Protein AF-A0A0V0XJ65-F1 (afdb_monomer_lite)

Foldseek 3Di:
DVVVVVVLVVQLVVQQVVVCVVVVHPDRDVVSSLVSLPVSDDDVSSVVVSVD

Secondary structure (DSSP, 8-state):
-HHHHHHHHHHHHHHHHHHHHHTT-SS--HHHHHHHHHHHS-HHHHHHHHH-

Radius of gyration: 11.25 Å; chains: 1; bounding box: 29×21×26 Å

InterPro domains:
  IPR000558 Histone H2B [PR00621] (17-34)
  IPR000558 Histone H2B [PR00621] (34-47)
  IPR000558 Histone H2B [PR00621] (47-52)
  IPR000558 Histone H2B [PTHR23428] (1-52)
  IPR000558 Histone H2B [SM00427] (1-52)
  IPR007125 Core Histone H2A/H2B/H3 domain [PF00125] (1-39)
  IPR009072 Histone-fold [G3DSA:1.10.20.10] (1-52)
  IPR009072 Histone-fold [SSF47113] (1-52)

Sequence (52 aa):
MNSFINDIFEKLAQESSRLGRYNKKSTITSREIQTSVRLVLPGELAKHAVSE

pLDDT: mean 94.3, std 3.8, range [71.81, 97.25]

Structure (mmCIF, N/CA/C/O backbone):
data_AF-A0A0V0XJ65-F1
#
_entry.id   AF-A0A0V0XJ65-F1
#
loop_
_atom_site.group_PDB
_atom_site.id
_atom_site.type_symbol
_atom_site.label_atom_id
_atom_site.label_alt_id
_atom_site.label_comp_id
_atom_site.label_asym_id
_atom_site.label_entity_id
_atom_site.label_seq_id
_atom_site.pdbx_PDB_ins_code
_atom_site.Cartn_x
_atom_site.Cartn_y
_atom_site.Cartn_z
_atom_site.occupancy
_atom_site.B_iso_or_equiv
_atom_site.auth_seq_id
_atom_site.auth_comp_id
_atom_site.auth_asym_id
_atom_site.auth_atom_id
_atom_site.pdbx_PDB_model_num
ATOM 1 N N . MET A 1 1 ? 21.484 1.477 -7.601 1.00 71.81 1 MET A N 1
ATOM 2 C CA . MET A 1 1 ? 20.491 0.559 -6.998 1.00 71.81 1 MET A CA 1
ATOM 3 C C . MET A 1 1 ? 19.849 1.156 -5.746 1.00 71.81 1 MET A C 1
ATOM 5 O O . MET A 1 1 ? 18.630 1.176 -5.687 1.00 71.81 1 MET A O 1
ATOM 9 N N . ASN A 1 2 ? 20.617 1.747 -4.819 1.00 86.38 2 ASN A N 1
ATOM 10 C CA . ASN A 1 2 ? 20.072 2.419 -3.622 1.00 86.38 2 ASN A CA 1
ATOM 11 C C . ASN A 1 2 ? 18.961 3.437 -3.915 1.00 86.38 2 ASN A C 1
ATOM 13 O O . ASN A 1 2 ? 17.946 3.439 -3.233 1.00 86.38 2 ASN A O 1
ATOM 17 N N . SER A 1 3 ? 19.104 4.251 -4.963 1.00 91.62 3 SER A N 1
ATOM 18 C CA . SER A 1 3 ? 18.081 5.241 -5.325 1.00 91.62 3 SER A CA 1
ATOM 19 C C . SER A 1 3 ? 16.740 4.614 -5.718 1.00 91.62 3 SER A C 1
ATOM 21 O O . SER A 1 3 ? 15.700 5.174 -5.404 1.00 91.62 3 SER A O 1
ATOM 23 N N . PHE A 1 4 ? 16.754 3.437 -6.355 1.00 90.88 4 PHE A N 1
ATOM 24 C CA . PHE A 1 4 ? 15.531 2.705 -6.697 1.00 90.88 4 PHE A CA 1
ATOM 25 C C . PHE A 1 4 ? 14.849 2.147 -5.444 1.00 90.88 4 PHE A C 1
ATOM 27 O O . PHE A 1 4 ? 13.642 2.284 -5.285 1.00 90.88 4 PHE A O 1
ATOM 34 N N . ILE A 1 5 ? 15.634 1.574 -4.524 1.00 92.31 5 ILE A N 1
ATOM 35 C CA . ILE A 1 5 ? 15.116 1.060 -3.249 1.00 92.31 5 ILE A CA 1
ATOM 36 C C . ILE A 1 5 ? 14.504 2.196 -2.424 1.00 92.31 5 ILE A C 1
ATOM 38 O O . ILE A 1 5 ? 13.406 2.037 -1.901 1.00 92.31 5 ILE A O 1
ATOM 42 N N . ASN A 1 6 ? 15.171 3.350 -2.357 1.00 95.06 6 ASN A N 1
ATOM 43 C CA . ASN A 1 6 ? 14.671 4.510 -1.622 1.00 95.06 6 ASN A CA 1
ATOM 44 C C . ASN A 1 6 ? 13.358 5.053 -2.211 1.00 95.06 6 ASN A C 1
ATOM 46 O O . ASN A 1 6 ? 12.428 5.301 -1.451 1.00 95.06 6 ASN A O 1
ATOM 50 N N . ASP A 1 7 ? 13.247 5.176 -3.538 1.00 94.88 7 ASP A N 1
ATOM 51 C CA . ASP A 1 7 ? 12.014 5.645 -4.195 1.00 94.88 7 ASP A CA 1
ATOM 52 C C . ASP A 1 7 ? 10.830 4.690 -3.946 1.00 94.88 7 ASP A C 1
ATOM 54 O O . ASP A 1 7 ? 9.722 5.118 -3.619 1.00 94.88 7 ASP A O 1
ATOM 58 N N . ILE A 1 8 ? 11.059 3.374 -4.027 1.00 94.44 8 ILE A N 1
ATOM 59 C CA . ILE A 1 8 ? 10.018 2.381 -3.724 1.00 94.44 8 ILE A CA 1
ATOM 60 C C . ILE A 1 8 ? 9.645 2.398 -2.239 1.00 94.44 8 ILE A C 1
ATOM 62 O O . ILE A 1 8 ? 8.460 2.345 -1.909 1.00 94.44 8 ILE A O 1
ATOM 66 N N . PHE A 1 9 ? 10.627 2.502 -1.343 1.00 95.31 9 PHE A N 1
ATOM 67 C CA . PHE A 1 9 ? 10.380 2.583 0.094 1.00 95.31 9 PHE A CA 1
ATOM 68 C C . PHE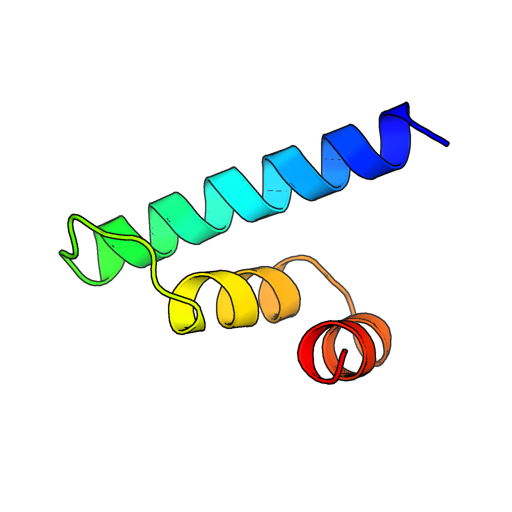 A 1 9 ? 9.535 3.810 0.452 1.00 95.31 9 PHE A C 1
ATOM 70 O O . PHE A 1 9 ? 8.566 3.691 1.200 1.00 95.31 9 PHE A O 1
ATOM 77 N N . GLU A 1 10 ? 9.852 4.974 -0.119 1.00 96.88 10 GLU A N 1
ATOM 78 C CA . GLU A 1 10 ? 9.105 6.209 0.121 1.00 96.88 10 GLU A CA 1
ATOM 79 C C . GLU A 1 10 ? 7.656 6.097 -0.374 1.00 96.88 10 GLU A C 1
ATOM 81 O O . GLU A 1 10 ? 6.721 6.410 0.371 1.00 96.88 10 GLU A O 1
ATOM 86 N N . LYS A 1 11 ? 7.447 5.538 -1.574 1.00 96.56 11 LYS A N 1
ATOM 87 C CA . LYS A 1 11 ? 6.104 5.253 -2.108 1.00 96.56 11 LYS A CA 1
ATOM 88 C C . LYS A 1 11 ? 5.315 4.298 -1.212 1.00 96.56 11 LYS A C 1
ATOM 90 O O . LYS A 1 11 ? 4.150 4.563 -0.913 1.00 96.56 11 LYS A O 1
ATOM 95 N N . LEU A 1 12 ? 5.935 3.213 -0.745 1.00 96.62 12 LEU A N 1
ATOM 96 C CA . LEU A 1 12 ? 5.291 2.244 0.148 1.00 96.62 12 LEU A CA 1
ATOM 97 C C . LEU A 1 12 ? 4.919 2.866 1.495 1.00 96.62 12 LEU A C 1
ATOM 99 O O . LEU A 1 12 ? 3.799 2.666 1.971 1.00 96.62 12 LEU A O 1
ATOM 103 N N . ALA A 1 13 ? 5.825 3.635 2.100 1.00 96.38 13 ALA A N 1
ATOM 104 C CA . ALA A 1 13 ? 5.590 4.299 3.377 1.00 96.38 13 ALA A CA 1
ATOM 105 C C . ALA A 1 13 ? 4.450 5.324 3.277 1.00 96.38 13 ALA A C 1
ATOM 107 O O . ALA A 1 13 ? 3.561 5.361 4.137 1.00 96.38 13 ALA A O 1
ATOM 108 N N . GLN A 1 14 ? 4.435 6.122 2.206 1.00 97.25 14 GLN A N 1
ATOM 109 C CA . GLN A 1 14 ? 3.389 7.110 1.968 1.00 97.25 14 GLN A CA 1
ATOM 110 C C . GLN A 1 14 ? 2.021 6.445 1.783 1.00 97.25 14 GLN A C 1
ATOM 112 O O . GLN A 1 14 ? 1.038 6.870 2.400 1.00 97.25 14 GLN A O 1
ATOM 117 N N . GLU A 1 15 ? 1.956 5.381 0.986 1.00 97.25 15 GLU A N 1
ATOM 118 C CA . GLU A 1 15 ? 0.702 4.685 0.719 1.00 97.25 15 GLU A CA 1
ATOM 119 C C . GLU A 1 15 ? 0.195 3.929 1.957 1.00 97.25 15 GLU A C 1
ATOM 121 O O . GLU A 1 15 ? -0.996 3.963 2.264 1.00 97.25 15 GLU A O 1
ATOM 126 N N . SER A 1 16 ? 1.098 3.351 2.753 1.00 97.19 16 SER A N 1
ATOM 127 C CA . SER A 1 16 ? 0.739 2.651 3.995 1.00 97.19 16 SER A CA 1
ATOM 128 C C . SER A 1 16 ? 0.172 3.615 5.036 1.00 97.19 16 SER A C 1
ATOM 130 O O . SER A 1 16 ? -0.807 3.314 5.721 1.00 97.19 16 SER A O 1
ATOM 132 N N . SER A 1 17 ? 0.751 4.816 5.121 1.00 96.69 17 SER A N 1
ATOM 133 C CA . SER A 1 17 ? 0.258 5.897 5.978 1.00 96.69 17 SER A CA 1
ATOM 134 C C . SER A 1 17 ? -1.129 6.378 5.546 1.00 96.69 17 SER A C 1
ATOM 136 O O . SER A 1 17 ? -2.015 6.557 6.387 1.00 96.69 17 SER A O 1
ATOM 138 N N . ARG A 1 18 ? -1.368 6.522 4.233 1.00 96.56 18 ARG A N 1
ATOM 139 C CA . ARG A 1 18 ? -2.699 6.847 3.693 1.00 96.56 18 ARG A CA 1
ATOM 140 C C . ARG A 1 18 ? -3.726 5.779 4.052 1.00 96.56 18 ARG A C 1
ATOM 142 O O . ARG A 1 18 ? -4.790 6.129 4.553 1.00 96.56 18 ARG A O 1
ATOM 149 N N . LEU A 1 19 ? -3.398 4.499 3.883 1.00 96.88 19 LEU A N 1
ATOM 150 C CA . LEU A 1 19 ? -4.286 3.394 4.257 1.00 96.88 19 LEU A CA 1
ATOM 151 C C . LEU A 1 19 ? -4.595 3.370 5.759 1.00 96.88 19 LEU A C 1
ATOM 153 O O . LEU A 1 19 ? -5.751 3.185 6.141 1.00 96.88 19 LEU A O 1
ATOM 157 N N . GLY A 1 20 ? -3.599 3.625 6.615 1.00 96.44 20 GLY A N 1
ATOM 158 C CA . GLY A 1 20 ? -3.809 3.768 8.058 1.00 96.44 20 GLY A CA 1
ATOM 159 C C . GLY A 1 20 ? -4.801 4.888 8.385 1.00 96.44 20 GLY A C 1
ATOM 160 O O . GLY A 1 20 ? -5.758 4.675 9.133 1.00 96.44 20 GLY A O 1
ATOM 161 N N . ARG A 1 21 ? -4.642 6.053 7.742 1.00 95.88 21 ARG A N 1
ATOM 162 C CA . ARG A 1 21 ? -5.556 7.199 7.887 1.00 95.88 21 ARG A CA 1
ATOM 163 C C . ARG A 1 21 ? -6.965 6.893 7.383 1.00 95.88 21 ARG A C 1
ATOM 165 O O . ARG A 1 21 ? -7.923 7.211 8.085 1.00 95.88 21 ARG A O 1
ATOM 172 N N . TYR A 1 22 ? -7.110 6.243 6.227 1.00 95.50 22 TYR A N 1
ATOM 173 C CA . TYR A 1 22 ? -8.418 5.831 5.701 1.00 95.50 22 TYR A CA 1
ATOM 174 C C . TYR A 1 22 ? -9.139 4.871 6.648 1.00 95.50 22 TYR A C 1
ATOM 176 O O . TYR A 1 22 ? -10.335 5.021 6.893 1.00 95.50 22 TYR A O 1
ATOM 184 N N . ASN A 1 23 ? -8.396 3.948 7.256 1.00 94.06 23 ASN A N 1
ATOM 185 C CA . ASN A 1 23 ? -8.925 2.998 8.229 1.00 94.06 23 ASN A CA 1
ATOM 186 C C . ASN A 1 23 ? -9.076 3.589 9.644 1.00 94.06 23 ASN A C 1
ATOM 188 O O . ASN A 1 23 ? -9.436 2.853 10.562 1.00 94.06 23 ASN A O 1
ATOM 192 N N . LYS A 1 24 ? -8.805 4.892 9.838 1.00 95.06 24 LYS A N 1
ATOM 193 C CA . LYS A 1 24 ? -8.817 5.591 11.139 1.00 95.06 24 LYS A CA 1
ATOM 194 C C . LYS A 1 24 ? -7.946 4.908 12.201 1.00 95.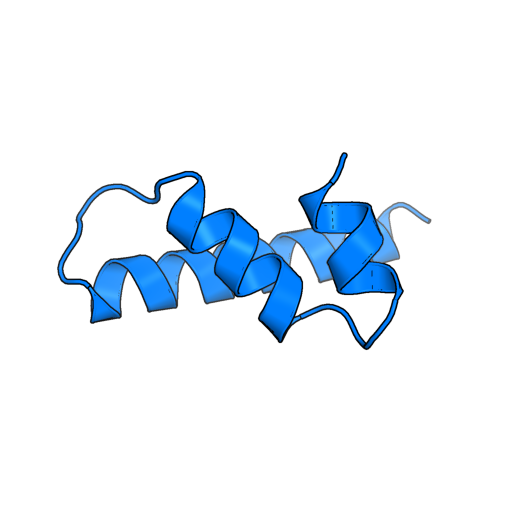06 24 LYS A C 1
ATOM 196 O O . LYS A 1 24 ? -8.269 4.923 13.387 1.00 95.06 24 LYS A O 1
ATOM 201 N N . LYS A 1 25 ? -6.839 4.301 11.776 1.00 93.81 25 LYS A N 1
ATOM 202 C CA . LYS A 1 25 ? -5.869 3.661 12.662 1.00 93.81 25 LYS A CA 1
ATOM 203 C C . LYS A 1 25 ? -4.668 4.572 12.867 1.00 93.81 25 LYS A C 1
ATOM 205 O O . LYS A 1 25 ? -4.092 5.078 11.907 1.00 93.81 25 LYS A O 1
ATOM 210 N N . SER A 1 26 ? -4.248 4.710 14.121 1.00 91.94 26 SER A N 1
ATOM 211 C CA . SER A 1 26 ? -3.015 5.423 14.486 1.00 91.94 26 SER A CA 1
ATOM 212 C C . SER A 1 26 ? -1.751 4.592 14.244 1.00 91.94 26 SER A C 1
ATOM 214 O O . SER A 1 26 ? -0.651 5.135 14.232 1.00 91.94 26 SER A O 1
ATOM 216 N N . THR A 1 27 ? -1.900 3.280 14.048 1.00 94.94 27 THR A N 1
ATOM 217 C CA . THR A 1 27 ? -0.798 2.334 13.850 1.00 94.94 27 THR A CA 1
ATOM 218 C C . THR A 1 27 ? -0.937 1.664 12.490 1.00 94.94 27 THR A C 1
ATOM 220 O O . THR A 1 27 ? -1.985 1.098 12.177 1.00 94.94 27 THR A O 1
ATOM 223 N N . ILE A 1 28 ? 0.132 1.715 11.696 1.00 95.69 28 ILE A N 1
ATOM 224 C CA . ILE A 1 28 ? 0.253 0.960 10.446 1.00 95.69 28 ILE A CA 1
ATOM 225 C C . ILE A 1 28 ? 0.532 -0.498 10.816 1.00 95.69 28 ILE A C 1
ATOM 227 O O . ILE A 1 28 ? 1.503 -0.785 11.514 1.00 95.69 28 ILE A O 1
ATOM 231 N N . THR A 1 29 ? -0.324 -1.416 10.376 1.00 95.69 29 THR A N 1
ATOM 232 C CA . THR A 1 29 ? -0.146 -2.856 10.592 1.00 95.69 29 THR A CA 1
ATOM 233 C C . THR A 1 29 ? 0.403 -3.519 9.332 1.00 95.69 29 THR A C 1
ATOM 235 O O . THR A 1 29 ? 0.415 -2.925 8.251 1.00 95.69 29 THR A O 1
ATOM 238 N N . SER A 1 30 ? 0.809 -4.786 9.441 1.00 94.69 30 SER A N 1
ATOM 239 C CA . SER A 1 30 ? 1.230 -5.593 8.288 1.00 94.69 30 SER A CA 1
ATOM 240 C C . SER A 1 30 ? 0.189 -5.608 7.164 1.00 94.69 30 SER A C 1
ATOM 242 O O . SER A 1 30 ? 0.555 -5.666 5.994 1.00 94.69 30 SER A O 1
ATOM 244 N N . ARG A 1 31 ? -1.104 -5.476 7.491 1.00 95.25 31 ARG A N 1
ATOM 245 C CA . ARG A 1 31 ? -2.181 -5.399 6.499 1.00 95.25 31 ARG A CA 1
ATOM 246 C C . ARG A 1 31 ? -2.059 -4.173 5.601 1.00 95.25 31 ARG A C 1
ATOM 248 O O . ARG A 1 31 ? -2.240 -4.293 4.391 1.00 95.25 31 ARG A O 1
ATOM 255 N N . GLU A 1 32 ? -1.789 -3.004 6.179 1.00 95.88 32 GLU A N 1
ATOM 256 C CA . GLU A 1 32 ? -1.620 -1.776 5.403 1.00 95.88 32 GLU A CA 1
ATOM 257 C C . GLU A 1 32 ? -0.350 -1.861 4.543 1.00 95.88 32 GLU A C 1
ATOM 259 O O . GLU A 1 32 ? -0.432 -1.566 3.355 1.00 95.88 32 GLU A O 1
ATOM 264 N N . ILE A 1 33 ? 0.755 -2.401 5.077 1.00 96.00 33 ILE A N 1
ATOM 265 C CA . ILE A 1 33 ? 1.985 -2.645 4.300 1.00 96.00 33 ILE A CA 1
ATOM 266 C C . ILE A 1 33 ? 1.721 -3.579 3.108 1.00 96.00 33 ILE A C 1
ATOM 268 O O . ILE A 1 33 ? 1.995 -3.214 1.9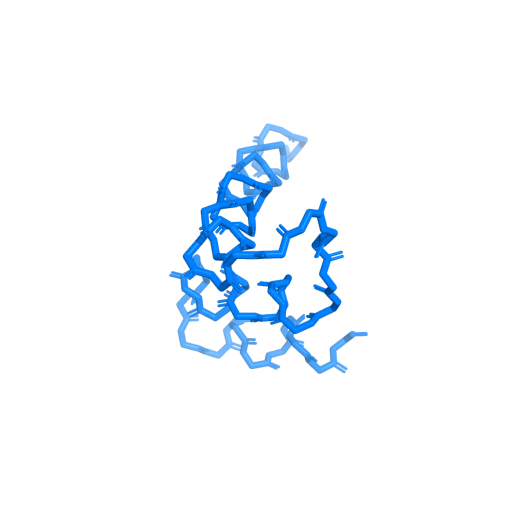68 1.00 96.00 33 ILE A O 1
ATOM 272 N N . GLN A 1 34 ? 1.136 -4.761 3.334 1.00 96.31 34 GLN A N 1
ATOM 273 C CA . GLN A 1 34 ? 0.835 -5.725 2.264 1.00 96.31 34 GLN A CA 1
ATOM 274 C C . GLN A 1 34 ? -0.111 -5.144 1.207 1.00 96.31 34 GLN A C 1
ATOM 276 O O . GLN A 1 34 ? 0.023 -5.426 0.017 1.00 96.31 34 GLN A O 1
ATOM 281 N N . THR A 1 35 ? -1.070 -4.318 1.627 1.00 96.25 35 THR A N 1
ATOM 282 C CA . THR A 1 35 ? -1.985 -3.646 0.700 1.00 96.25 35 THR A CA 1
ATOM 283 C C . THR A 1 35 ? -1.241 -2.599 -0.129 1.00 96.25 35 THR A C 1
ATOM 285 O O . THR A 1 35 ? -1.408 -2.569 -1.345 1.00 96.25 35 THR A O 1
ATOM 288 N N . SER A 1 36 ? -0.362 -1.799 0.479 1.00 96.75 36 SER A N 1
ATOM 289 C CA . SER A 1 36 ? 0.488 -0.848 -0.246 1.00 96.75 36 SER A CA 1
ATOM 290 C C . SER A 1 36 ? 1.434 -1.531 -1.228 1.00 96.75 36 SER A C 1
ATOM 292 O O . SER A 1 36 ? 1.586 -1.043 -2.343 1.00 96.75 36 SER A O 1
ATOM 294 N N . VAL A 1 37 ? 1.997 -2.692 -0.882 1.00 97.00 37 VAL A N 1
ATOM 295 C CA . VAL A 1 37 ? 2.812 -3.499 -1.809 1.00 97.00 37 VAL A CA 1
ATOM 296 C C . VAL A 1 37 ? 2.010 -3.890 -3.053 1.00 97.00 37 VAL A C 1
ATOM 298 O O . VAL A 1 37 ? 2.502 -3.737 -4.169 1.00 97.00 37 VAL A O 1
ATOM 301 N N . ARG A 1 38 ? 0.749 -4.313 -2.885 1.00 95.69 38 ARG A N 1
ATOM 302 C CA . ARG A 1 38 ? -0.148 -4.649 -4.007 1.00 95.69 38 ARG A CA 1
ATOM 303 C C . ARG A 1 38 ? -0.567 -3.447 -4.854 1.00 95.69 38 ARG A C 1
ATOM 305 O O . ARG A 1 38 ? -0.921 -3.640 -6.011 1.00 95.69 38 ARG A O 1
ATOM 312 N N . LEU A 1 39 ? -0.564 -2.241 -4.287 1.00 95.62 39 LEU A N 1
ATOM 313 C CA . LEU A 1 39 ? -0.899 -1.006 -5.003 1.00 95.62 39 LEU A CA 1
ATOM 314 C C . LEU A 1 39 ? 0.299 -0.432 -5.770 1.00 95.62 39 LEU A C 1
ATOM 316 O O . LEU A 1 39 ? 0.124 0.104 -6.860 1.00 95.62 39 LEU A O 1
ATOM 320 N N . VAL A 1 40 ? 1.503 -0.527 -5.200 1.00 94.94 40 VAL A N 1
ATOM 321 C CA . VAL A 1 40 ? 2.723 0.071 -5.766 1.00 94.94 40 VAL A CA 1
ATOM 322 C C . VAL A 1 40 ? 3.383 -0.843 -6.798 1.00 94.94 40 VAL A C 1
ATOM 324 O O . V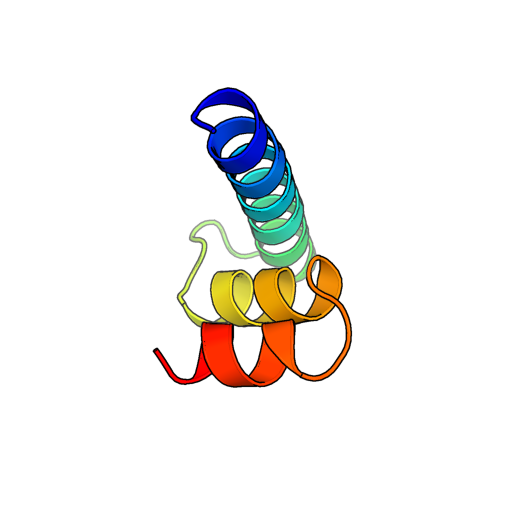AL A 1 40 ? 3.922 -0.350 -7.789 1.00 94.94 40 VAL A O 1
ATOM 327 N N . LEU A 1 41 ? 3.364 -2.163 -6.587 1.00 94.38 41 LEU A N 1
ATOM 328 C CA . LEU A 1 41 ? 4.030 -3.117 -7.476 1.00 94.38 41 LEU A CA 1
ATOM 329 C C . LEU A 1 41 ? 3.058 -3.721 -8.504 1.00 94.38 41 LEU A C 1
ATOM 331 O O . LEU A 1 41 ? 1.934 -4.082 -8.155 1.00 94.38 41 LEU A O 1
ATOM 335 N N . PRO A 1 42 ? 3.482 -3.900 -9.767 1.00 94.25 42 PRO A N 1
ATOM 336 C CA . PRO A 1 42 ? 2.636 -4.492 -10.796 1.00 94.25 42 PRO A CA 1
ATOM 337 C C . PRO A 1 42 ? 2.633 -6.029 -10.753 1.00 94.25 42 PRO A C 1
ATOM 339 O O . PRO A 1 42 ? 3.673 -6.670 -10.592 1.00 94.25 42 PRO A O 1
ATOM 342 N N . GLY A 1 43 ? 1.462 -6.623 -11.006 1.00 93.69 43 GLY A N 1
ATOM 343 C CA . GLY A 1 43 ? 1.301 -8.030 -11.399 1.00 93.69 43 GLY A CA 1
ATOM 344 C C . GLY A 1 43 ? 2.007 -9.042 -10.490 1.00 93.69 43 GLY A C 1
ATOM 345 O O . GLY A 1 43 ? 1.755 -9.102 -9.288 1.00 93.69 43 GLY A O 1
ATOM 346 N N . GLU A 1 44 ? 2.882 -9.861 -11.080 1.00 94.06 44 GLU A N 1
ATOM 347 C CA . GLU A 1 44 ? 3.609 -10.922 -10.371 1.00 94.06 44 GLU A CA 1
ATOM 348 C C . GLU A 1 44 ? 4.564 -10.386 -9.297 1.00 94.06 44 GLU A C 1
ATOM 350 O O . GLU A 1 44 ? 4.757 -11.055 -8.284 1.00 94.06 44 GLU A O 1
ATOM 355 N N . LEU A 1 45 ? 5.107 -9.170 -9.440 1.00 93.00 45 LEU A N 1
ATOM 356 C CA . LEU A 1 45 ? 6.000 -8.593 -8.427 1.00 93.00 45 LEU A CA 1
ATOM 357 C C . LEU A 1 45 ? 5.275 -8.385 -7.096 1.00 93.00 45 LEU A C 1
ATOM 359 O O . LEU A 1 45 ? 5.831 -8.684 -6.045 1.00 93.00 45 LEU A O 1
ATOM 363 N N . ALA A 1 46 ? 4.015 -7.948 -7.138 1.00 94.19 46 ALA A N 1
ATOM 364 C CA . ALA A 1 46 ? 3.198 -7.814 -5.936 1.00 94.19 46 ALA A CA 1
ATOM 365 C C . ALA A 1 46 ? 2.914 -9.165 -5.265 1.00 94.19 46 ALA A C 1
ATOM 367 O O . ALA A 1 46 ? 2.852 -9.238 -4.041 1.00 94.19 46 ALA A O 1
ATOM 368 N N . LYS A 1 47 ? 2.729 -10.239 -6.044 1.00 93.81 47 LYS A N 1
ATOM 369 C CA . LYS A 1 47 ? 2.446 -11.576 -5.498 1.00 93.81 47 LYS A CA 1
ATOM 370 C C . LYS A 1 47 ? 3.652 -12.148 -4.765 1.00 93.81 47 LYS A C 1
ATOM 372 O O . LYS A 1 47 ? 3.500 -12.620 -3.641 1.00 93.81 47 LYS A O 1
ATOM 377 N N . HIS A 1 48 ? 4.830 -12.061 -5.380 1.00 95.50 48 HIS A N 1
ATOM 378 C CA . HIS A 1 48 ? 6.071 -12.525 -4.766 1.00 95.50 48 HIS A CA 1
ATOM 379 C C . HIS A 1 48 ? 6.415 -11.667 -3.545 1.00 95.50 48 HIS A C 1
ATOM 381 O O . HIS A 1 48 ? 6.587 -12.206 -2.463 1.00 95.50 48 HIS A O 1
ATOM 387 N N . ALA A 1 49 ? 6.368 -10.335 -3.661 1.00 92.56 49 ALA A N 1
ATOM 388 C CA . ALA A 1 49 ? 6.714 -9.429 -2.561 1.00 92.56 49 ALA A CA 1
ATOM 389 C C . ALA A 1 49 ? 5.776 -9.495 -1.339 1.00 92.56 49 ALA A C 1
ATOM 391 O O . ALA A 1 49 ? 6.136 -9.003 -0.278 1.00 92.56 49 ALA A O 1
ATOM 392 N N . VAL A 1 50 ? 4.562 -10.037 -1.480 1.00 92.31 50 VAL A N 1
ATOM 393 C CA . VAL A 1 50 ? 3.656 -10.299 -0.343 1.00 92.31 50 VAL A CA 1
ATOM 394 C C . VAL A 1 50 ? 3.861 -11.700 0.246 1.00 92.31 50 VAL A C 1
ATOM 396 O O . VAL A 1 50 ? 3.397 -11.958 1.355 1.00 92.31 50 VAL A O 1
ATOM 399 N N . SER A 1 51 ? 4.487 -12.605 -0.510 1.00 92.06 51 SER A N 1
ATOM 400 C CA . SER A 1 51 ? 4.744 -13.990 -0.096 1.00 92.06 51 SER A CA 1
ATOM 401 C C . SER A 1 51 ? 6.095 -14.165 0.603 1.00 92.06 51 SER A C 1
ATOM 403 O O . SER A 1 51 ? 6.235 -15.111 1.373 1.00 92.06 51 SER A O 1
ATOM 405 N N . GLU A 1 52 ? 7.054 -13.275 0.331 1.00 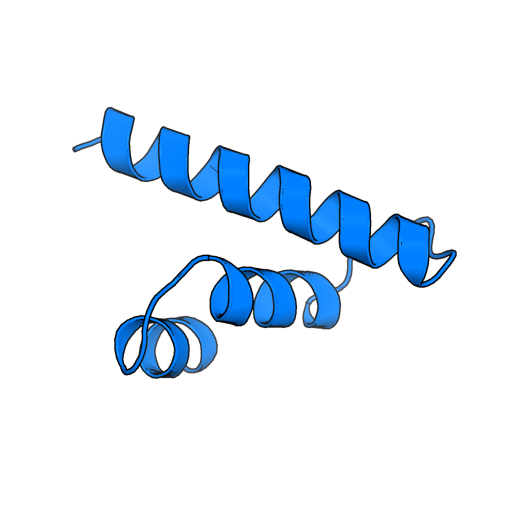89.25 52 GLU A N 1
ATOM 406 C CA . GLU A 1 52 ? 8.297 -13.108 1.103 1.00 89.25 52 GLU A CA 1
ATOM 407 C C . GLU A 1 52 ? 8.034 -12.426 2.456 1.00 89.25 52 GLU A 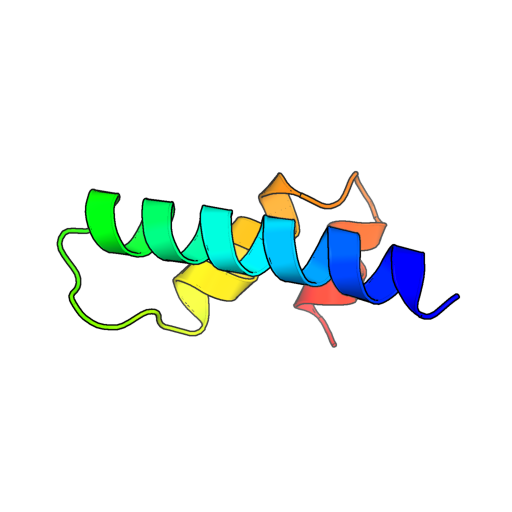C 1
ATOM 409 O O . GLU A 1 52 ? 8.629 -12.865 3.466 1.00 89.25 52 GLU A O 1
#

Organism: NCBI:txid990121